Protein AF-A0A7S4LFR2-F1 (afdb_monomer_lite)

Radius of gyration: 15.99 Å; chains: 1; bounding box: 38×40×40 Å

Structure (mmCIF, N/CA/C/O backbone):
data_AF-A0A7S4LFR2-F1
#
_entry.id   AF-A0A7S4LFR2-F1
#
loop_
_atom_site.group_PDB
_atom_site.id
_atom_site.type_symbol
_atom_site.label_atom_id
_atom_site.label_alt_id
_atom_site.label_comp_id
_atom_site.label_asym_id
_atom_site.label_entity_id
_atom_site.label_seq_id
_atom_site.pdbx_PDB_ins_code
_atom_site.Cartn_x
_atom_site.Cartn_y
_atom_site.Cartn_z
_atom_site.occupancy
_atom_site.B_iso_or_equiv
_atom_site.auth_seq_id
_atom_site.auth_comp_id
_atom_site.auth_asym_id
_atom_site.auth_atom_id
_atom_site.pdbx_PDB_model_num
ATOM 1 N N . PHE A 1 1 ? 1.338 9.315 -12.004 1.00 63.47 1 PHE A N 1
ATOM 2 C CA . PHE A 1 1 ? 2.584 9.531 -11.235 1.00 63.47 1 PHE A CA 1
ATOM 3 C C . PHE A 1 1 ? 2.997 10.992 -11.174 1.00 63.47 1 PHE A C 1
ATOM 5 O O . PHE A 1 1 ? 2.859 11.552 -10.100 1.00 63.47 1 PHE A O 1
ATOM 12 N N . ASN A 1 2 ? 3.428 11.634 -12.270 1.00 67.62 2 ASN A N 1
ATOM 13 C CA . ASN A 1 2 ? 3.821 13.057 -12.240 1.00 67.62 2 ASN A CA 1
ATOM 14 C C . ASN A 1 2 ? 2.739 13.980 -11.672 1.00 67.62 2 ASN A C 1
ATOM 16 O O . ASN A 1 2 ? 3.043 14.855 -10.873 1.00 67.62 2 ASN A O 1
ATOM 20 N N . GLU A 1 3 ? 1.479 13.753 -12.038 1.00 71.88 3 GLU A N 1
ATOM 21 C CA . GLU A 1 3 ? 0.366 14.536 -11.505 1.00 71.88 3 GLU A CA 1
ATOM 22 C C . GLU A 1 3 ? 0.183 14.336 -9.996 1.00 71.88 3 GLU A C 1
ATOM 24 O O . GLU A 1 3 ? 0.190 15.314 -9.265 1.00 71.88 3 GLU A O 1
ATOM 29 N N . ILE A 1 4 ? 0.135 13.090 -9.510 1.00 67.00 4 ILE A N 1
ATOM 30 C CA . ILE A 1 4 ? 0.035 12.798 -8.068 1.00 67.00 4 ILE A CA 1
ATOM 31 C C . ILE A 1 4 ? 1.240 13.373 -7.307 1.00 67.00 4 ILE A C 1
ATOM 33 O O . ILE A 1 4 ? 1.075 14.035 -6.291 1.00 67.00 4 ILE A O 1
ATOM 37 N N . SER A 1 5 ? 2.452 13.187 -7.829 1.00 69.19 5 SER A N 1
ATOM 38 C CA . SER A 1 5 ? 3.691 13.738 -7.272 1.00 69.19 5 SER A CA 1
ATOM 39 C C . SER A 1 5 ? 3.646 15.259 -7.142 1.00 69.19 5 SER A C 1
ATOM 41 O O . SER A 1 5 ? 4.013 15.816 -6.109 1.00 69.19 5 SER A O 1
ATOM 43 N N . ARG A 1 6 ? 3.172 15.944 -8.185 1.00 74.62 6 ARG A N 1
ATOM 44 C CA . ARG A 1 6 ? 3.087 17.403 -8.208 1.00 74.62 6 ARG A CA 1
ATOM 45 C C . ARG A 1 6 ? 1.984 17.907 -7.283 1.00 74.62 6 ARG A C 1
ATOM 47 O O . ARG A 1 6 ? 2.227 18.811 -6.496 1.00 74.62 6 ARG A O 1
ATOM 54 N N . THR A 1 7 ? 0.794 17.322 -7.377 1.00 72.44 7 THR A N 1
ATOM 55 C CA . THR A 1 7 ? -0.404 17.773 -6.660 1.00 72.44 7 THR A CA 1
ATOM 56 C C . THR A 1 7 ? -0.328 17.467 -5.169 1.00 72.44 7 THR A C 1
ATOM 58 O O . THR A 1 7 ? -0.679 18.316 -4.359 1.00 72.44 7 THR A O 1
ATOM 61 N N . CYS A 1 8 ? 0.139 16.275 -4.793 1.00 65.88 8 CYS A N 1
ATOM 62 C CA . CYS A 1 8 ? 0.121 15.827 -3.401 1.00 65.88 8 CYS A CA 1
ATOM 63 C C . CYS A 1 8 ? 1.445 16.076 -2.667 1.00 65.88 8 CYS A C 1
ATOM 65 O O . CYS A 1 8 ? 1.442 16.146 -1.443 1.00 65.88 8 CYS A O 1
ATOM 67 N N . TYR A 1 9 ? 2.566 16.212 -3.387 1.00 69.56 9 TYR A N 1
ATOM 68 C CA . TYR A 1 9 ? 3.904 16.236 -2.776 1.00 69.56 9 TYR A CA 1
ATOM 69 C C . TYR A 1 9 ? 4.825 17.339 -3.318 1.00 69.56 9 TYR A C 1
ATOM 71 O O . TYR A 1 9 ? 5.994 17.396 -2.945 1.00 69.56 9 TYR A O 1
ATOM 79 N N . ASN A 1 10 ? 4.324 18.213 -4.202 1.00 76.88 10 ASN A N 1
ATOM 80 C CA . ASN A 1 10 ? 5.080 19.304 -4.827 1.00 76.88 10 ASN A CA 1
ATOM 81 C C . ASN A 1 10 ? 6.430 18.863 -5.441 1.00 76.88 10 ASN A C 1
ATOM 83 O O . ASN A 1 10 ? 7.416 19.601 -5.430 1.00 76.88 10 ASN A O 1
ATOM 87 N N . ARG A 1 11 ? 6.487 17.638 -5.979 1.00 69.94 11 ARG A N 1
ATOM 88 C CA . ARG A 1 11 ? 7.693 17.038 -6.573 1.00 69.94 11 ARG A CA 1
ATOM 89 C C . ARG A 1 11 ? 7.470 16.740 -8.051 1.00 69.94 11 ARG A C 1
ATOM 91 O O . ARG A 1 11 ? 6.383 16.326 -8.450 1.00 69.94 11 ARG A O 1
ATOM 98 N N . SER A 1 12 ? 8.513 16.898 -8.864 1.00 74.62 12 SER A N 1
ATOM 99 C CA . SER A 1 12 ? 8.518 16.501 -10.279 1.00 74.62 12 SER A CA 1
ATOM 100 C C . SER A 1 12 ? 9.605 15.460 -10.533 1.00 74.62 12 SER A C 1
ATOM 102 O O . SER A 1 12 ? 10.713 15.597 -10.019 1.00 74.62 12 SER A O 1
ATOM 104 N N . PHE A 1 13 ? 9.302 14.433 -11.328 1.00 69.00 13 PHE A N 1
ATOM 105 C CA . PHE A 1 13 ? 10.292 13.446 -11.757 1.00 69.00 13 PHE A CA 1
ATOM 106 C C . PHE A 1 13 ? 10.978 13.897 -13.048 1.00 69.00 13 PHE A C 1
ATOM 108 O O . PHE A 1 13 ? 10.328 14.366 -13.986 1.00 69.00 13 PHE A O 1
ATOM 115 N N . THR A 1 14 ? 12.296 13.723 -13.125 1.00 73.00 14 THR A N 1
ATOM 116 C CA . THR A 1 14 ? 13.043 13.897 -14.375 1.00 73.00 14 THR A CA 1
ATOM 117 C C . THR A 1 14 ? 12.848 12.693 -15.307 1.00 73.00 14 THR A C 1
ATOM 119 O O . THR A 1 14 ? 12.375 11.624 -14.906 1.00 73.00 14 THR A O 1
ATOM 122 N N . LYS A 1 15 ? 13.256 12.827 -16.577 1.00 71.50 15 LYS A N 1
ATOM 123 C CA . LYS A 1 15 ? 13.304 11.679 -17.504 1.00 71.50 15 LYS A CA 1
ATOM 124 C C . LYS A 1 15 ? 14.211 10.565 -16.977 1.00 71.50 15 LYS A C 1
ATOM 126 O O . LYS A 1 15 ? 13.870 9.398 -17.124 1.00 71.50 15 LYS A O 1
ATOM 131 N N . GLN A 1 16 ? 15.323 10.928 -16.337 1.00 70.38 16 GLN A N 1
ATOM 132 C CA . GLN A 1 16 ? 16.254 9.971 -15.747 1.00 70.38 16 GLN A CA 1
ATOM 133 C C . GLN A 1 16 ? 15.625 9.235 -14.562 1.00 70.38 16 GLN A C 1
ATOM 135 O O . GLN A 1 16 ? 15.749 8.022 -14.476 1.00 70.38 16 GLN A O 1
ATOM 140 N N . ASP A 1 17 ? 14.904 9.948 -13.697 1.00 69.62 17 ASP A N 1
ATOM 141 C CA . ASP A 1 17 ? 14.175 9.349 -12.577 1.00 69.62 17 ASP A CA 1
ATOM 142 C C . ASP A 1 17 ? 13.138 8.338 -13.069 1.00 69.62 17 ASP A C 1
ATOM 144 O O . ASP A 1 17 ? 13.088 7.200 -12.615 1.00 69.62 17 ASP A O 1
ATOM 148 N N . THR A 1 18 ? 12.355 8.742 -14.070 1.00 68.31 18 THR A N 1
ATOM 149 C CA . THR A 1 18 ? 11.342 7.882 -14.691 1.00 68.31 18 THR A CA 1
ATOM 150 C C . THR A 1 18 ? 11.990 6.653 -15.328 1.00 68.31 18 THR A C 1
ATOM 152 O O . THR A 1 18 ? 11.491 5.540 -15.178 1.00 68.31 18 THR A O 1
ATOM 155 N N . PHE A 1 19 ? 13.127 6.832 -16.005 1.00 67.69 19 PHE A N 1
ATOM 156 C CA . PHE A 1 19 ? 13.891 5.739 -16.597 1.00 67.69 19 PHE A CA 1
ATOM 157 C C . PHE A 1 19 ? 14.427 4.777 -15.532 1.00 67.69 19 PHE A C 1
ATOM 159 O O . PHE A 1 19 ? 14.247 3.578 -15.673 1.00 67.69 19 PHE A O 1
ATOM 166 N N . SER A 1 20 ? 15.006 5.263 -14.433 1.00 65.00 20 SER A N 1
ATOM 167 C CA . SER A 1 20 ? 15.520 4.402 -13.358 1.00 65.00 20 SER A CA 1
ATOM 168 C C . SER A 1 20 ? 14.428 3.586 -12.656 1.00 65.00 20 SER A C 1
ATOM 170 O O . SER A 1 20 ? 14.680 2.452 -12.260 1.00 65.00 20 SER A O 1
ATOM 172 N N . ILE A 1 21 ? 13.213 4.130 -12.523 1.00 63.78 21 ILE A N 1
ATOM 173 C CA . ILE A 1 21 ? 12.075 3.419 -11.912 1.00 63.78 21 ILE A CA 1
ATOM 174 C C . ILE A 1 21 ? 11.464 2.389 -12.887 1.00 63.78 21 ILE A C 1
ATOM 176 O O . ILE A 1 21 ? 10.891 1.388 -12.464 1.00 63.78 21 ILE A O 1
ATOM 180 N N . THR A 1 22 ? 11.573 2.620 -14.201 1.00 61.56 22 THR A N 1
ATOM 181 C CA . THR A 1 22 ? 10.985 1.752 -15.243 1.00 61.56 22 THR A CA 1
ATOM 182 C C . THR A 1 22 ? 11.971 0.747 -15.846 1.00 61.56 22 THR A C 1
ATOM 184 O O . THR A 1 22 ? 11.551 -0.256 -16.423 1.00 61.56 22 THR A O 1
ATOM 187 N N . LYS A 1 23 ? 13.285 0.978 -15.731 1.00 58.41 23 LYS A N 1
ATOM 188 C CA . LYS A 1 23 ? 14.323 0.110 -16.294 1.00 58.41 23 LYS A CA 1
ATOM 189 C C . LYS A 1 23 ? 14.415 -1.185 -15.487 1.00 58.41 23 LYS A C 1
ATOM 191 O O . LYS A 1 23 ? 14.888 -1.183 -14.359 1.00 58.41 23 LYS A O 1
ATOM 196 N N . GLY A 1 24 ? 14.023 -2.299 -16.105 1.00 56.25 24 GLY A N 1
ATOM 197 C CA . GLY A 1 24 ? 14.280 -3.653 -15.600 1.00 56.25 24 GLY A CA 1
ATOM 198 C C . GLY A 1 24 ? 13.310 -4.180 -14.536 1.00 56.25 24 GLY A C 1
ATOM 199 O O . GLY A 1 24 ? 13.514 -5.297 -14.071 1.00 56.25 24 GLY A O 1
ATOM 200 N N . GLY A 1 25 ? 12.260 -3.433 -14.171 1.00 60.19 25 GLY A N 1
ATOM 201 C CA . GLY A 1 25 ? 11.358 -3.803 -13.076 1.00 60.19 25 GLY A CA 1
ATOM 202 C C . GLY A 1 25 ? 9.872 -3.640 -13.401 1.00 60.19 25 GLY A C 1
ATOM 203 O O . GLY A 1 25 ? 9.452 -2.678 -14.038 1.00 60.19 25 GLY A O 1
ATOM 204 N N . ASN A 1 26 ? 9.050 -4.559 -12.887 1.00 65.50 26 ASN A N 1
ATOM 205 C CA . ASN A 1 26 ? 7.581 -4.507 -12.964 1.00 65.50 26 ASN A CA 1
ATOM 206 C C . ASN A 1 26 ? 6.953 -3.488 -11.987 1.00 65.50 26 ASN A C 1
ATOM 208 O O . 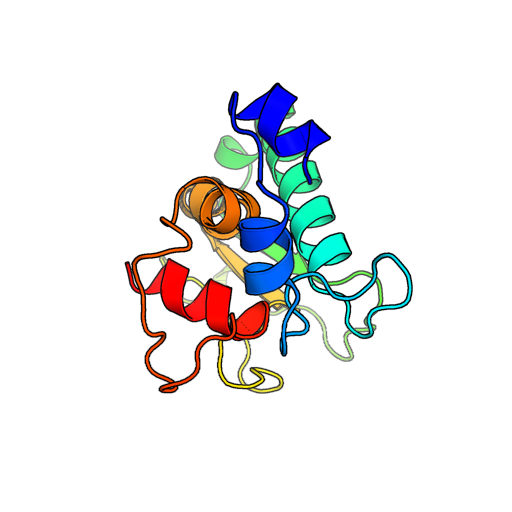ASN A 1 26 ? 5.728 -3.443 -11.864 1.00 65.50 26 ASN A O 1
ATOM 212 N N . LEU A 1 27 ? 7.763 -2.680 -11.287 1.00 69.56 27 LEU A N 1
ATOM 213 C CA . LEU A 1 27 ? 7.311 -1.737 -10.259 1.00 69.56 27 LEU A CA 1
ATOM 214 C C . LEU A 1 27 ? 6.275 -0.749 -10.801 1.00 69.56 27 LEU A C 1
ATOM 216 O O . LEU A 1 27 ? 5.232 -0.558 -10.193 1.00 69.56 27 LEU A O 1
ATOM 220 N N . LEU A 1 28 ? 6.516 -0.187 -11.987 1.00 70.88 28 LEU A N 1
ATOM 221 C CA . LEU A 1 28 ? 5.535 0.633 -12.711 1.00 70.88 28 LEU A CA 1
ATOM 222 C C . LEU A 1 28 ? 4.865 -0.113 -13.873 1.00 70.88 28 LEU A C 1
ATOM 224 O O . LEU A 1 28 ? 4.310 0.511 -14.778 1.00 70.88 28 LEU A O 1
ATOM 228 N N . GLY A 1 29 ? 4.909 -1.446 -13.851 1.00 73.00 29 GLY A N 1
ATOM 229 C CA . GLY A 1 29 ? 4.249 -2.288 -14.843 1.00 73.00 29 GLY A CA 1
ATOM 230 C C . GLY A 1 29 ? 2.737 -2.059 -14.870 1.00 73.00 29 GLY A C 1
ATOM 231 O O . GLY A 1 29 ? 2.133 -1.700 -13.855 1.00 73.00 29 GLY A O 1
ATOM 232 N N . GLY A 1 30 ? 2.128 -2.268 -16.035 1.00 71.88 30 GLY A N 1
ATOM 233 C CA . GLY A 1 30 ? 0.694 -2.073 -16.266 1.00 71.88 30 GLY A CA 1
ATOM 234 C C . GLY A 1 30 ? 0.332 -0.705 -16.849 1.00 71.88 30 GLY A C 1
ATOM 235 O O . GLY A 1 30 ? -0.845 -0.426 -17.060 1.00 71.88 30 GLY A O 1
ATOM 236 N N . LEU A 1 31 ? 1.324 0.142 -17.139 1.00 69.19 31 LEU A N 1
ATOM 237 C CA . LEU A 1 31 ? 1.159 1.415 -17.844 1.00 69.19 31 LEU A CA 1
ATOM 238 C C . LEU A 1 31 ? 1.936 1.405 -19.166 1.00 69.19 31 LEU A C 1
ATOM 240 O O . LEU A 1 31 ? 3.033 0.855 -19.249 1.00 69.19 31 LEU A O 1
ATOM 244 N N . SER A 1 32 ? 1.376 2.044 -20.197 1.00 64.38 32 SER A N 1
ATOM 245 C CA . SER A 1 32 ? 2.055 2.323 -21.476 1.00 64.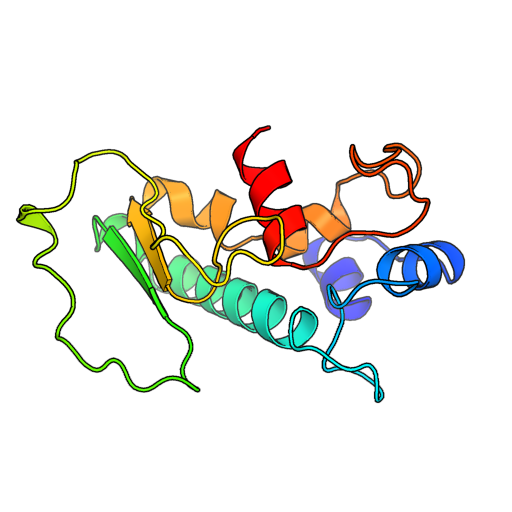38 32 SER A CA 1
ATOM 246 C C . SER A 1 32 ? 2.704 1.105 -22.159 1.00 64.38 32 SER A C 1
ATOM 248 O O . SER A 1 32 ? 3.762 1.228 -22.770 1.00 64.38 32 SER A O 1
ATOM 250 N N . GLY A 1 33 ? 2.087 -0.077 -22.051 1.00 66.69 33 GLY A N 1
ATOM 251 C CA . GLY A 1 33 ? 2.575 -1.313 -22.681 1.00 66.69 33 GLY A CA 1
ATOM 252 C C . GLY A 1 33 ? 3.696 -2.036 -21.923 1.00 66.69 33 GLY A C 1
ATOM 253 O O . GLY A 1 33 ? 4.184 -3.059 -22.397 1.00 66.69 33 GLY A O 1
ATOM 254 N N . ILE A 1 34 ? 4.093 -1.549 -20.743 1.00 69.44 34 ILE A N 1
ATOM 255 C CA . ILE A 1 34 ? 5.042 -2.241 -19.864 1.00 69.44 34 ILE A CA 1
ATOM 256 C C . ILE A 1 34 ? 4.299 -3.368 -19.139 1.00 69.44 34 ILE A C 1
ATOM 258 O O . ILE A 1 34 ? 3.275 -3.131 -18.497 1.00 69.44 34 ILE A O 1
ATOM 262 N N . SER A 1 35 ? 4.813 -4.595 -19.229 1.00 70.12 35 SER A N 1
ATOM 263 C CA . SER A 1 35 ? 4.239 -5.761 -18.541 1.00 70.12 35 SER A CA 1
ATOM 264 C C . SER A 1 35 ? 4.292 -5.612 -17.013 1.00 70.12 35 SER A C 1
ATOM 266 O O . SER A 1 35 ? 5.159 -4.929 -16.475 1.00 70.12 35 SER A O 1
ATOM 268 N N . GLY A 1 36 ? 3.357 -6.252 -16.307 1.00 75.19 36 GLY A N 1
ATOM 269 C CA . GLY A 1 36 ? 3.232 -6.188 -14.844 1.00 75.19 36 GLY A CA 1
ATOM 270 C C . GLY A 1 36 ? 1.999 -5.410 -14.375 1.00 75.19 36 GLY A C 1
ATOM 271 O O . GLY A 1 36 ? 1.177 -4.991 -15.184 1.00 75.19 36 GLY A O 1
ATOM 272 N N . SER A 1 37 ? 1.850 -5.245 -13.057 1.00 76.06 37 SER A N 1
ATOM 273 C CA . SER A 1 37 ? 0.679 -4.584 -12.448 1.00 76.06 37 SER A CA 1
ATOM 274 C C . SER A 1 37 ? 1.013 -3.660 -11.272 1.00 76.06 37 SER A C 1
ATOM 276 O O . SER A 1 37 ? 0.102 -3.254 -10.551 1.00 76.06 37 SER A O 1
ATOM 278 N N . GLY A 1 38 ? 2.290 -3.337 -11.051 1.00 78.31 38 GLY A N 1
ATOM 279 C CA . GLY A 1 38 ? 2.714 -2.580 -9.872 1.00 78.31 38 GLY A CA 1
ATOM 280 C C . GLY A 1 38 ? 2.151 -1.155 -9.833 1.00 78.31 38 GLY A C 1
ATOM 281 O O . GLY A 1 38 ? 1.706 -0.697 -8.782 1.00 78.31 38 GLY A O 1
ATOM 282 N N . ALA A 1 39 ? 2.067 -0.466 -10.978 1.00 78.44 39 ALA A N 1
ATOM 283 C CA . ALA A 1 39 ? 1.547 0.903 -11.021 1.00 78.44 39 ALA A CA 1
ATOM 284 C C . ALA A 1 39 ? 0.046 0.998 -10.682 1.00 78.44 39 ALA A C 1
ATOM 286 O O . ALA A 1 39 ? -0.300 1.782 -9.792 1.00 78.44 39 ALA A O 1
ATOM 287 N N . PRO A 1 40 ? -0.853 0.226 -11.330 1.00 81.19 40 PRO A N 1
ATOM 288 C CA . PRO A 1 40 ? -2.262 0.183 -10.942 1.00 81.19 40 PRO A CA 1
ATOM 289 C C . PRO A 1 40 ? -2.450 -0.187 -9.470 1.00 81.19 40 PRO A C 1
ATOM 291 O O . PRO A 1 40 ? -3.244 0.437 -8.772 1.00 81.19 40 PRO A O 1
ATOM 294 N N . GLN A 1 41 ? -1.683 -1.159 -8.979 1.00 82.75 41 GLN A N 1
ATOM 295 C CA . GLN A 1 41 ? -1.765 -1.620 -7.600 1.00 82.75 41 GLN A CA 1
ATOM 296 C C . GLN A 1 41 ? -1.427 -0.523 -6.586 1.00 82.75 41 GLN A C 1
ATOM 298 O O . GLN A 1 41 ? -2.239 -0.243 -5.705 1.00 82.75 41 GLN A O 1
ATOM 303 N N . MET A 1 42 ? -0.290 0.160 -6.749 1.00 81.50 42 MET A N 1
ATOM 304 C CA . MET A 1 42 ? 0.083 1.284 -5.883 1.00 81.50 42 MET A CA 1
ATOM 305 C C . MET A 1 42 ? -0.932 2.429 -5.952 1.00 81.50 42 MET A C 1
ATOM 307 O O . MET A 1 42 ? -1.225 3.060 -4.937 1.00 81.50 42 MET A O 1
ATOM 311 N N . PHE A 1 43 ? -1.495 2.695 -7.135 1.00 83.25 43 PHE A N 1
ATOM 312 C CA . PHE A 1 43 ? -2.530 3.713 -7.292 1.00 83.25 43 PHE A CA 1
ATOM 313 C C . PHE A 1 43 ? -3.802 3.361 -6.514 1.00 83.25 43 PHE A C 1
ATOM 315 O O . PHE A 1 43 ? -4.300 4.194 -5.760 1.00 83.25 43 PHE A O 1
ATOM 322 N N . PHE A 1 44 ? -4.313 2.135 -6.645 1.00 86.44 44 PHE A N 1
ATOM 323 C CA . PHE A 1 44 ? -5.517 1.721 -5.924 1.00 86.44 44 PHE A CA 1
ATOM 324 C C . PHE A 1 44 ? -5.303 1.663 -4.410 1.00 86.44 44 PHE A C 1
ATOM 326 O O . PHE A 1 44 ? -6.201 2.061 -3.671 1.00 86.44 44 PHE A O 1
ATOM 333 N N . MET A 1 45 ? -4.119 1.255 -3.940 1.00 88.38 45 MET A N 1
ATOM 334 C CA . MET A 1 45 ? -3.771 1.334 -2.515 1.00 88.3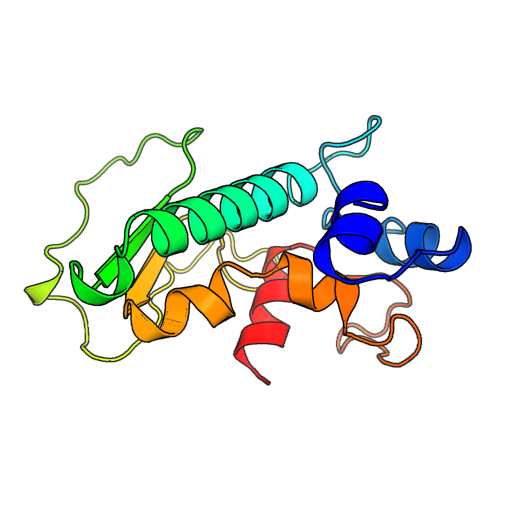8 45 MET A CA 1
ATOM 335 C C . MET A 1 45 ? -3.768 2.780 -2.011 1.00 88.38 45 MET A C 1
ATOM 337 O O . MET A 1 45 ? -4.326 3.059 -0.951 1.00 88.38 45 MET A O 1
ATOM 341 N N . TRP A 1 46 ? -3.222 3.717 -2.794 1.00 87.62 46 TRP A N 1
ATOM 342 C CA . TRP A 1 46 ? -3.266 5.140 -2.460 1.00 87.62 46 TRP A CA 1
ATOM 343 C C . TRP A 1 46 ? -4.705 5.673 -2.416 1.00 87.62 46 TRP A C 1
ATOM 345 O O . TRP A 1 46 ? -5.073 6.326 -1.442 1.00 87.62 46 TRP A O 1
ATOM 355 N N . VAL A 1 47 ? -5.541 5.359 -3.416 1.00 89.12 47 VAL A N 1
ATOM 356 C CA . VAL A 1 47 ? -6.961 5.763 -3.432 1.00 89.12 47 VAL A CA 1
ATOM 357 C C . VAL A 1 47 ? -7.694 5.205 -2.215 1.00 89.12 47 VAL A C 1
ATOM 359 O O . VAL A 1 47 ? -8.399 5.953 -1.539 1.00 89.12 47 VAL A O 1
ATOM 362 N N . ALA A 1 48 ? -7.505 3.918 -1.910 1.00 91.81 48 ALA A N 1
ATOM 363 C CA . ALA A 1 48 ? -8.093 3.287 -0.735 1.00 91.81 48 ALA A CA 1
ATOM 364 C C . ALA A 1 48 ? -7.671 4.024 0.539 1.00 91.81 48 ALA A C 1
ATOM 366 O O . ALA A 1 48 ? -8.533 4.428 1.313 1.00 91.81 48 ALA A O 1
ATOM 367 N N . LEU A 1 49 ? -6.376 4.304 0.710 1.00 92.25 49 LEU A N 1
ATOM 368 C CA . LEU A 1 49 ? -5.867 5.039 1.864 1.00 92.25 49 LEU A CA 1
ATOM 369 C C . LEU A 1 49 ? -6.526 6.420 2.025 1.00 92.25 49 LEU A C 1
ATOM 371 O O . LEU A 1 49 ? -6.938 6.768 3.132 1.00 92.25 49 LEU A O 1
ATOM 375 N N . GLN A 1 50 ? -6.678 7.186 0.935 1.00 91.00 50 GLN A N 1
ATOM 376 C CA . GLN A 1 50 ? -7.355 8.490 0.981 1.00 91.00 50 GLN A CA 1
ATOM 377 C C . GLN A 1 50 ? -8.822 8.357 1.413 1.00 91.00 50 GLN A C 1
ATOM 379 O O . GLN A 1 50 ? -9.298 9.131 2.241 1.00 91.00 50 GLN A O 1
ATOM 384 N N . GLN A 1 51 ? -9.538 7.361 0.883 1.00 94.88 51 GLN A N 1
ATOM 385 C CA . GLN A 1 51 ? -10.939 7.121 1.241 1.00 94.88 51 GLN A CA 1
ATOM 386 C C . GLN A 1 51 ? -11.088 6.663 2.693 1.00 94.88 51 GLN A C 1
ATOM 388 O O . GLN A 1 51 ? -11.984 7.122 3.396 1.00 94.88 51 GLN A O 1
ATOM 393 N N . MET A 1 52 ? -10.187 5.806 3.175 1.00 94.94 52 MET A N 1
ATOM 394 C CA . MET A 1 52 ? -10.173 5.362 4.568 1.00 94.94 52 MET A CA 1
ATOM 395 C C . MET A 1 52 ? -9.961 6.527 5.534 1.00 94.94 52 MET A C 1
ATOM 397 O O . MET A 1 52 ? -10.662 6.607 6.541 1.00 94.94 52 MET A O 1
ATOM 401 N N . ALA A 1 53 ? -9.048 7.445 5.202 1.00 93.56 53 ALA A N 1
ATOM 402 C CA . ALA A 1 53 ? -8.830 8.664 5.972 1.00 93.56 53 ALA A CA 1
ATOM 403 C C . ALA A 1 53 ? -10.069 9.571 5.954 1.00 93.56 53 ALA A C 1
ATOM 405 O O . ALA A 1 53 ? -10.543 9.986 7.008 1.00 93.56 53 ALA A O 1
ATOM 406 N N . HIS A 1 54 ? -10.634 9.824 4.769 1.00 95.19 54 HIS A N 1
ATOM 407 C CA . HIS A 1 54 ? -11.821 10.665 4.602 1.00 95.19 54 HIS A CA 1
ATOM 408 C C . HIS A 1 54 ? -13.035 10.149 5.391 1.00 95.19 54 HIS A C 1
ATOM 410 O O . HIS A 1 54 ? -13.784 10.934 5.967 1.00 95.19 54 HIS A O 1
ATOM 416 N N . LEU A 1 55 ? -13.211 8.829 5.441 1.00 96.69 55 LEU A N 1
ATOM 417 C CA . LEU A 1 55 ? -14.320 8.167 6.127 1.00 96.69 55 LEU A CA 1
ATOM 418 C C . LEU A 1 55 ? -14.037 7.867 7.613 1.00 96.69 55 LEU A C 1
ATOM 420 O O . LEU A 1 55 ? -14.89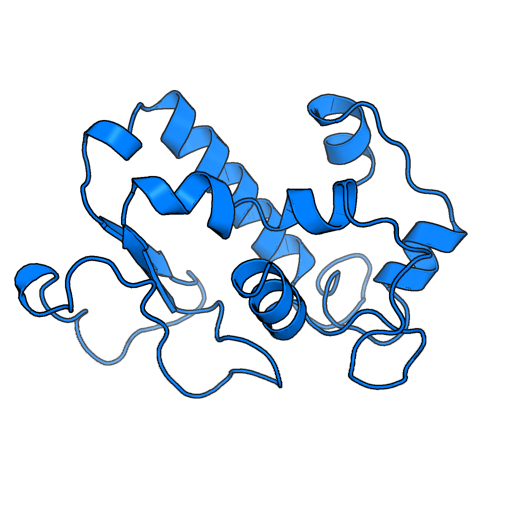7 7.289 8.283 1.00 96.69 55 LEU A O 1
ATOM 424 N N . GLY A 1 56 ? -12.850 8.212 8.128 1.00 95.44 56 GLY A N 1
ATOM 425 C CA . GLY A 1 56 ? -12.455 7.950 9.517 1.00 95.44 56 GLY A CA 1
ATOM 426 C C . GLY A 1 56 ? -12.396 6.459 9.861 1.00 95.44 56 GLY A C 1
ATOM 427 O O . GLY A 1 56 ? -12.823 6.049 10.938 1.00 95.44 56 GLY A O 1
ATOM 428 N N . LEU A 1 57 ? -11.941 5.608 8.934 1.00 94.94 57 LEU A N 1
ATOM 429 C CA . LEU A 1 57 ? -12.001 4.151 9.115 1.00 94.94 57 LEU A CA 1
ATOM 430 C C . LEU A 1 57 ? -10.925 3.602 10.056 1.00 94.94 57 LEU A C 1
ATOM 432 O O . LEU A 1 57 ? -11.124 2.522 10.611 1.00 94.94 57 LEU A O 1
ATOM 436 N N . PHE A 1 58 ? -9.825 4.329 10.265 1.00 93.25 58 PHE A N 1
ATOM 437 C CA . PHE A 1 58 ? -8.728 3.877 11.129 1.00 93.25 58 PHE A CA 1
ATOM 438 C C . PHE A 1 58 ? -9.147 3.738 12.597 1.00 93.25 58 PHE A C 1
ATOM 440 O O . PHE A 1 58 ? -8.697 2.815 13.270 1.00 93.25 58 PHE A O 1
ATOM 447 N N . ASP A 1 59 ? -10.074 4.584 13.054 1.00 92.38 59 ASP A N 1
ATOM 448 C CA . ASP A 1 59 ? -10.593 4.555 14.427 1.00 92.38 59 ASP A CA 1
ATOM 449 C C . ASP A 1 59 ? -11.789 3.603 14.591 1.00 92.38 59 ASP A C 1
ATOM 451 O O . ASP A 1 59 ? -12.195 3.271 15.703 1.00 92.38 59 ASP A O 1
ATOM 455 N N . ARG A 1 60 ? -12.387 3.164 13.475 1.00 95.62 60 ARG A N 1
ATOM 456 C CA . ARG A 1 60 ? -13.588 2.311 13.466 1.00 95.62 60 ARG A CA 1
ATOM 457 C C . ARG A 1 60 ? -13.277 0.828 13.367 1.00 95.62 60 ARG A C 1
ATOM 459 O O . ARG A 1 60 ? -14.072 0.007 13.822 1.00 95.62 60 ARG A O 1
ATOM 466 N N . TYR A 1 61 ? -12.164 0.489 12.733 1.00 92.75 61 TYR A N 1
ATOM 467 C CA . TYR A 1 61 ? -11.746 -0.884 12.511 1.00 92.75 61 TYR A CA 1
ATOM 468 C C . TYR A 1 61 ? -10.385 -1.102 13.140 1.00 92.75 61 TYR A C 1
ATOM 470 O O . TYR A 1 61 ? -9.475 -0.318 12.921 1.00 92.75 61 TYR A O 1
ATOM 478 N N . GLN A 1 62 ? -10.239 -2.193 13.887 1.00 90.62 62 GLN A N 1
ATOM 479 C CA . GLN A 1 62 ? -8.952 -2.576 14.468 1.00 90.62 62 GLN A CA 1
ATOM 480 C C . GLN A 1 62 ? -8.006 -3.173 13.418 1.00 90.62 62 GLN A C 1
ATOM 482 O O . GLN A 1 62 ? -6.799 -2.970 13.472 1.00 90.62 62 GLN A O 1
ATOM 487 N N . HIS A 1 63 ? -8.556 -3.924 12.464 1.00 91.00 63 HIS A N 1
ATOM 488 C CA . HIS A 1 63 ? -7.787 -4.633 11.449 1.00 91.00 63 HIS A CA 1
ATOM 489 C C . HIS A 1 63 ? -8.260 -4.248 10.055 1.00 91.00 63 HIS A C 1
ATOM 491 O O . HIS A 1 63 ? -9.457 -4.078 9.815 1.00 91.00 63 HIS A O 1
ATOM 497 N N . ILE A 1 64 ? -7.306 -4.153 9.137 1.00 92.44 64 ILE A N 1
ATOM 498 C CA . ILE A 1 64 ? -7.538 -3.884 7.723 1.00 92.44 64 ILE A CA 1
ATOM 499 C C . ILE A 1 64 ? -6.998 -5.072 6.939 1.00 92.44 64 ILE A C 1
ATOM 501 O O . ILE A 1 64 ? -5.853 -5.483 7.127 1.00 92.44 64 ILE A O 1
ATOM 505 N N . ILE A 1 65 ? -7.841 -5.611 6.061 1.00 91.75 65 ILE A N 1
ATOM 506 C CA . ILE A 1 65 ? -7.487 -6.695 5.150 1.00 91.75 65 ILE A CA 1
ATOM 507 C C . ILE A 1 65 ? -7.475 -6.116 3.740 1.00 91.75 65 ILE A C 1
ATOM 509 O O . ILE A 1 65 ? -8.475 -5.558 3.287 1.00 91.75 65 ILE A O 1
ATOM 513 N N . VAL A 1 66 ? -6.348 -6.247 3.048 1.00 90.50 66 VAL A N 1
ATOM 514 C CA . VAL A 1 66 ? -6.209 -5.855 1.645 1.00 90.50 66 VAL A CA 1
ATOM 515 C C . VAL A 1 66 ? -6.097 -7.100 0.792 1.00 90.50 66 VAL A C 1
ATOM 517 O O . VAL A 1 66 ? -5.237 -7.945 1.015 1.00 90.50 66 VAL A O 1
ATOM 520 N N . THR A 1 67 ? -6.966 -7.181 -0.206 1.00 89.06 67 THR A N 1
ATOM 521 C CA . THR A 1 67 ? -7.033 -8.261 -1.190 1.00 89.06 67 THR A CA 1
ATOM 522 C C . THR A 1 67 ? -7.015 -7.681 -2.592 1.00 89.06 67 THR A C 1
ATOM 524 O O . THR A 1 67 ? -7.474 -6.556 -2.809 1.00 89.06 67 THR A O 1
ATOM 527 N N . ARG A 1 68 ? -6.566 -8.461 -3.575 1.00 82.94 68 ARG A N 1
ATOM 528 C CA . ARG A 1 68 ? -6.751 -8.089 -4.980 1.00 82.94 68 ARG A CA 1
ATOM 529 C C . ARG A 1 68 ? -8.116 -8.541 -5.490 1.00 82.94 68 ARG A C 1
ATOM 531 O O . ARG A 1 68 ? -8.537 -9.664 -5.237 1.00 82.94 68 ARG A O 1
ATOM 538 N N . SER A 1 69 ? -8.777 -7.672 -6.250 1.00 80.81 69 SER A N 1
ATOM 539 C CA . SER A 1 69 ? -10.094 -7.938 -6.842 1.00 80.81 69 SER A CA 1
ATOM 540 C C . SER A 1 69 ? -10.059 -8.915 -8.021 1.00 80.81 69 SER A C 1
ATOM 542 O O . SER A 1 69 ? -11.095 -9.454 -8.391 1.00 80.81 69 SER A O 1
ATOM 544 N N . ASP A 1 70 ? -8.885 -9.168 -8.605 1.00 80.88 70 ASP A N 1
ATOM 545 C CA . ASP A 1 70 ? -8.697 -10.088 -9.733 1.00 80.88 70 ASP A CA 1
ATOM 546 C C . ASP A 1 70 ? -8.429 -11.541 -9.301 1.00 80.88 70 ASP A C 1
ATOM 548 O O . ASP A 1 70 ? -8.029 -12.376 -10.115 1.00 80.88 70 ASP A O 1
ATOM 552 N N . ARG A 1 71 ? -8.625 -11.861 -8.017 1.00 81.06 71 ARG A N 1
ATOM 553 C CA . ARG A 1 71 ? -8.386 -13.187 -7.442 1.00 81.06 71 ARG A CA 1
ATOM 554 C C . ARG A 1 71 ? -9.661 -13.737 -6.814 1.00 81.06 71 ARG A C 1
ATOM 556 O O . ARG A 1 71 ? -10.342 -13.053 -6.057 1.00 81.06 71 ARG A O 1
ATOM 563 N N . MET A 1 72 ? -9.919 -15.014 -7.075 1.00 84.00 72 MET A N 1
ATOM 564 C CA . MET A 1 72 ? -10.866 -15.810 -6.300 1.00 84.00 72 MET A CA 1
ATOM 565 C C . MET A 1 72 ? -10.096 -16.508 -5.179 1.00 84.00 72 MET A C 1
ATOM 567 O O . MET A 1 72 ? -9.076 -17.151 -5.436 1.00 84.00 72 MET A O 1
ATOM 571 N N . TYR A 1 73 ? -10.569 -16.372 -3.944 1.00 83.75 73 TYR A N 1
ATOM 572 C CA . TYR A 1 73 ? -10.003 -17.062 -2.789 1.00 83.75 73 TYR A CA 1
ATOM 573 C C . TYR A 1 73 ? -10.739 -18.391 -2.608 1.00 83.75 73 TYR A C 1
ATOM 575 O O . TYR A 1 73 ? -11.966 -18.412 -2.554 1.00 83.75 73 TYR A O 1
ATOM 583 N N . ALA A 1 74 ? -9.991 -19.496 -2.569 1.00 87.38 74 ALA A N 1
ATOM 584 C CA . ALA A 1 74 ? -10.564 -20.840 -2.477 1.00 87.38 74 ALA A CA 1
ATOM 585 C C . ALA A 1 74 ? -11.174 -21.139 -1.097 1.00 87.38 74 ALA A C 1
ATOM 587 O O . ALA A 1 74 ? -12.078 -21.959 -0.995 1.00 87.38 74 ALA A O 1
ATOM 588 N N . GLU A 1 75 ? -10.690 -20.458 -0.058 1.00 87.69 75 GLU A N 1
ATOM 589 C CA . GLU A 1 75 ? -11.068 -20.672 1.337 1.00 87.69 75 GLU A CA 1
ATOM 590 C C . GLU A 1 75 ? -11.467 -19.342 1.994 1.00 87.69 75 GLU A C 1
ATOM 592 O O . GLU A 1 75 ? -10.965 -18.283 1.592 1.00 87.69 75 GLU A O 1
ATOM 597 N N . PRO A 1 76 ? -12.351 -19.363 3.009 1.00 89.19 76 PRO A N 1
ATOM 598 C CA . PRO A 1 76 ? -12.714 -18.166 3.748 1.00 89.19 76 PRO A CA 1
ATOM 599 C C . PRO A 1 76 ? -11.512 -17.599 4.507 1.00 89.19 76 PRO A C 1
ATOM 601 O O . PRO A 1 76 ? -10.638 -18.327 4.983 1.00 89.19 76 PRO A O 1
ATOM 604 N N . HIS A 1 77 ? -11.500 -16.277 4.676 1.00 89.25 77 HIS A N 1
ATOM 605 C CA . HIS A 1 77 ? -10.486 -15.617 5.488 1.00 89.25 77 HIS A CA 1
ATOM 606 C C . HIS A 1 77 ? -10.538 -16.139 6.939 1.00 89.25 77 HIS A C 1
ATOM 608 O O . HIS A 1 77 ? -11.628 -16.196 7.523 1.00 89.25 77 HIS A O 1
ATOM 614 N N . PRO A 1 78 ? -9.393 -16.478 7.562 1.00 88.38 78 PRO A N 1
ATOM 615 C CA . PRO A 1 78 ? -9.363 -16.884 8.961 1.00 88.38 78 PRO A CA 1
ATOM 616 C C . PRO A 1 78 ? -9.989 -15.816 9.875 1.00 88.38 78 PRO A C 1
ATOM 618 O O . PRO A 1 78 ? -9.779 -14.621 9.660 1.00 88.38 78 PRO A O 1
ATOM 621 N N . PRO A 1 79 ? -10.741 -16.190 10.921 1.00 89.31 79 PRO A N 1
ATOM 622 C CA . PRO A 1 79 ? -11.266 -15.214 11.869 1.00 89.31 79 PRO A CA 1
ATOM 623 C C . PRO A 1 79 ? -10.150 -14.344 12.460 1.00 89.31 79 PRO A C 1
ATOM 625 O O . PRO A 1 79 ? -9.142 -14.863 12.935 1.00 89.31 79 PRO A O 1
ATOM 628 N N . VAL A 1 80 ? -10.340 -13.022 12.458 1.00 85.12 80 VAL A N 1
ATOM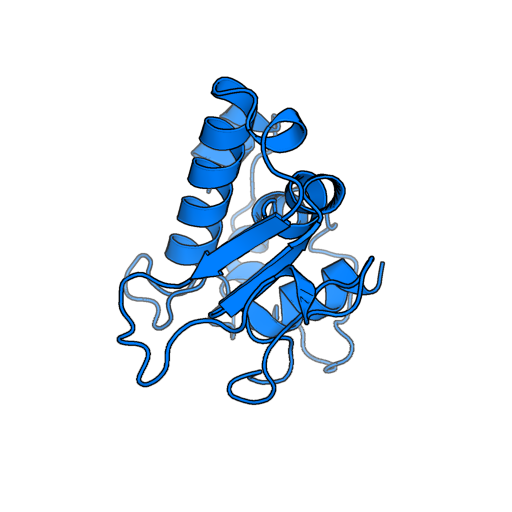 629 C CA . VAL A 1 80 ? -9.316 -12.052 12.893 1.00 85.12 80 VAL A CA 1
ATOM 630 C C . VAL A 1 80 ? -8.887 -12.276 14.347 1.00 85.12 80 VAL A C 1
ATOM 632 O O . VAL A 1 80 ? -7.718 -12.132 14.676 1.00 85.12 80 VAL A O 1
ATOM 635 N N . ASN A 1 81 ? -9.799 -12.725 15.211 1.00 84.62 81 ASN A N 1
ATOM 636 C CA . ASN A 1 81 ? -9.501 -13.053 16.610 1.00 84.62 81 ASN A CA 1
ATOM 637 C C . ASN A 1 81 ? -8.581 -14.275 16.800 1.00 84.62 81 ASN A C 1
ATOM 639 O O . ASN A 1 81 ? -8.157 -14.543 17.920 1.00 84.62 81 ASN A O 1
ATOM 643 N N . ARG A 1 82 ? -8.301 -15.035 15.734 1.00 86.75 82 ARG A N 1
ATOM 644 C CA . ARG A 1 82 ? -7.331 -16.141 15.728 1.00 86.75 82 ARG A CA 1
ATOM 645 C C . ARG A 1 82 ? -5.974 -15.727 15.170 1.00 86.75 82 ARG A C 1
ATOM 647 O O . ARG A 1 82 ? -5.055 -16.541 15.166 1.00 86.75 82 ARG A O 1
ATOM 654 N N . LEU A 1 83 ? -5.862 -14.504 14.661 1.00 83.62 83 LEU A N 1
ATOM 655 C CA . LEU A 1 83 ? -4.616 -13.977 14.136 1.00 83.62 83 LEU A CA 1
ATOM 656 C C . LEU A 1 83 ? -3.748 -13.437 15.282 1.00 83.62 83 LEU A C 1
ATOM 658 O O . LEU A 1 83 ? -4.288 -12.959 16.284 1.00 83.62 83 LEU A O 1
ATOM 662 N N . PRO A 1 84 ? -2.412 -13.505 15.160 1.00 80.50 84 PRO A N 1
ATOM 663 C CA . PRO A 1 84 ? -1.514 -12.899 16.131 1.00 80.50 84 PRO A CA 1
ATOM 664 C C . PRO A 1 84 ? -1.817 -11.401 16.284 1.00 80.50 84 PRO A C 1
ATOM 666 O O . PRO A 1 84 ? -1.857 -10.694 15.273 1.00 80.50 84 PRO A O 1
ATOM 669 N N . PRO A 1 85 ? -2.003 -10.889 17.512 1.00 70.19 85 PRO A N 1
ATOM 670 C CA . PRO A 1 85 ? -2.105 -9.453 17.719 1.00 70.19 85 PRO A CA 1
ATOM 671 C C . PRO A 1 85 ? -0.774 -8.777 17.344 1.00 70.19 85 PRO A C 1
ATOM 673 O O . PRO A 1 85 ? 0.299 -9.347 17.552 1.00 70.19 85 PRO A O 1
ATOM 676 N N . MET A 1 86 ? -0.844 -7.553 16.809 1.00 68.06 86 MET A N 1
ATOM 677 C CA . MET A 1 86 ? 0.314 -6.672 16.556 1.00 68.06 86 MET A CA 1
ATOM 678 C C . MET A 1 86 ? 1.310 -7.146 15.484 1.00 68.06 86 MET A C 1
ATOM 680 O O . MET A 1 86 ? 2.511 -6.931 15.622 1.00 68.06 86 MET A O 1
ATOM 684 N N . HIS A 1 87 ? 0.837 -7.787 14.414 1.00 78.75 87 HIS A N 1
ATOM 685 C CA . HIS A 1 87 ? 1.692 -8.157 13.285 1.00 78.75 87 HIS A CA 1
ATOM 686 C C . HIS A 1 87 ? 1.051 -7.786 11.949 1.00 78.75 87 HIS A C 1
ATOM 688 O O . HIS A 1 87 ? -0.161 -7.908 11.765 1.00 78.75 87 HIS A O 1
ATOM 694 N N . VAL A 1 88 ? 1.899 -7.401 10.997 1.00 87.69 88 VAL A N 1
ATOM 695 C CA . VAL A 1 88 ? 1.551 -7.376 9.578 1.00 87.69 88 VAL A CA 1
ATOM 696 C C . VAL A 1 88 ? 1.661 -8.808 9.060 1.00 87.69 88 VAL A C 1
ATOM 698 O O . VAL A 1 88 ? 2.745 -9.389 9.043 1.00 87.69 88 VAL A O 1
ATOM 701 N N . LEU A 1 89 ? 0.533 -9.405 8.687 1.00 89.25 89 LEU A N 1
ATOM 702 C CA . LEU A 1 89 ? 0.451 -10.807 8.293 1.00 89.25 89 LEU A CA 1
ATOM 703 C C . LEU A 1 89 ? 0.336 -10.926 6.787 1.00 89.25 89 LEU A C 1
ATOM 705 O O . LEU A 1 89 ? -0.548 -10.344 6.151 1.00 89.25 89 LEU A O 1
ATOM 709 N N . ILE A 1 90 ? 1.241 -11.727 6.242 1.00 87.50 90 ILE A N 1
ATOM 710 C CA . ILE A 1 90 ? 1.443 -11.868 4.811 1.00 87.50 90 ILE A CA 1
ATOM 711 C C . ILE A 1 90 ? 1.556 -13.360 4.519 1.00 87.50 90 ILE A C 1
ATOM 713 O O . ILE A 1 90 ? 2.379 -14.035 5.144 1.00 87.50 90 ILE A O 1
ATOM 717 N N . PRO A 1 91 ? 0.710 -13.915 3.635 1.00 83.31 91 PRO A N 1
ATOM 718 C CA . PRO A 1 91 ? 0.805 -15.317 3.288 1.00 83.31 91 PRO A CA 1
ATOM 719 C C . PRO A 1 91 ? 2.108 -15.574 2.537 1.00 83.31 91 PRO A C 1
ATOM 721 O O . PRO A 1 91 ? 2.521 -14.786 1.689 1.00 83.31 91 PRO A O 1
ATOM 724 N N . GLN A 1 92 ? 2.728 -16.710 2.841 1.00 81.62 92 GLN A N 1
ATOM 725 C CA . GLN A 1 92 ? 3.938 -17.146 2.159 1.00 81.62 92 GLN A CA 1
ATOM 726 C C . GLN A 1 92 ? 3.646 -17.551 0.712 1.00 81.62 92 GLN A C 1
ATOM 728 O O . GLN A 1 92 ? 2.609 -18.151 0.412 1.00 81.62 92 GLN A O 1
ATOM 733 N N . GLY A 1 93 ? 4.612 -17.297 -0.170 1.00 78.62 93 GLY A N 1
ATOM 734 C CA . GLY A 1 93 ? 4.544 -17.663 -1.577 1.00 78.62 93 GLY A CA 1
ATOM 735 C C . GLY A 1 93 ? 4.053 -16.517 -2.454 1.00 78.62 93 GLY A C 1
ATOM 736 O O . GLY A 1 93 ? 3.399 -15.584 -2.003 1.00 78.62 93 GLY A O 1
ATOM 737 N N . GLN A 1 94 ? 4.379 -16.591 -3.750 1.00 73.62 94 GLN A N 1
ATOM 738 C CA . GLN A 1 94 ? 4.201 -15.480 -4.701 1.00 73.62 94 GLN A CA 1
ATOM 739 C C . GLN A 1 94 ? 4.882 -14.177 -4.244 1.00 73.62 94 GLN A C 1
ATOM 741 O O . GLN A 1 94 ? 4.422 -13.087 -4.561 1.00 73.62 94 GLN A O 1
ATOM 746 N N . ASP A 1 95 ? 5.993 -14.299 -3.518 1.00 74.88 95 ASP A N 1
ATOM 747 C CA . ASP A 1 95 ? 6.732 -13.163 -2.966 1.00 74.88 95 ASP A CA 1
ATOM 748 C C . ASP A 1 95 ? 7.637 -12.480 -4.003 1.00 74.88 95 ASP A C 1
ATOM 750 O O . ASP A 1 95 ? 8.073 -11.358 -3.794 1.00 74.88 95 ASP A O 1
ATOM 754 N N . TYR A 1 96 ? 7.962 -13.154 -5.116 1.00 71.75 96 TYR A N 1
ATOM 755 C CA . TYR A 1 96 ? 8.829 -12.656 -6.199 1.00 71.75 96 TYR A CA 1
ATOM 756 C C . TYR A 1 96 ? 10.119 -11.948 -5.719 1.00 71.75 96 TYR A C 1
ATOM 758 O O . TYR A 1 96 ? 10.548 -10.956 -6.303 1.00 71.75 96 TYR A O 1
ATOM 766 N N . GLY A 1 97 ? 10.755 -12.460 -4.657 1.00 69.25 97 GLY A N 1
ATOM 767 C CA . GLY A 1 97 ? 11.973 -11.882 -4.061 1.00 69.25 97 GLY A CA 1
ATOM 768 C C . GLY A 1 97 ? 11.726 -10.790 -3.008 1.00 69.25 97 GLY A C 1
ATOM 769 O O . GLY A 1 97 ? 12.668 -10.331 -2.361 1.00 69.25 97 GLY A O 1
ATOM 770 N N . GLY A 1 98 ? 10.467 -10.419 -2.798 1.00 73.56 98 GLY A N 1
ATOM 771 C CA . GLY A 1 98 ? 9.997 -9.430 -1.847 1.00 73.56 98 GLY A CA 1
ATOM 772 C C . GLY A 1 98 ? 9.000 -9.987 -0.839 1.00 73.56 98 GLY A C 1
ATOM 773 O O . GLY A 1 98 ? 9.290 -10.968 -0.158 1.00 73.56 98 GLY A O 1
ATOM 774 N N . VAL A 1 99 ? 7.865 -9.307 -0.717 1.00 75.06 99 VAL A N 1
ATOM 775 C CA . VAL A 1 99 ? 6.758 -9.623 0.183 1.00 75.06 99 VAL A CA 1
ATOM 776 C C . VAL A 1 99 ? 5.462 -9.676 -0.626 1.00 75.06 99 VAL A C 1
ATOM 778 O O . VAL A 1 99 ? 5.189 -8.759 -1.400 1.00 75.06 99 VAL A O 1
ATOM 781 N N . ASN A 1 100 ? 4.662 -10.731 -0.448 1.00 76.88 100 ASN A N 1
ATOM 782 C CA . ASN A 1 100 ? 3.380 -10.874 -1.131 1.00 76.88 100 ASN A CA 1
ATOM 783 C C . ASN A 1 100 ? 2.435 -9.694 -0.834 1.00 76.88 100 ASN A C 1
ATOM 785 O O . ASN A 1 100 ? 2.033 -9.431 0.294 1.00 76.88 100 ASN A O 1
ATOM 789 N N . ASP A 1 101 ? 2.043 -8.999 -1.892 1.00 75.25 101 ASP A N 1
ATOM 790 C CA . ASP A 1 101 ? 1.219 -7.793 -1.864 1.00 75.25 101 ASP A CA 1
ATOM 791 C C . ASP A 1 101 ? -0.247 -8.057 -2.275 1.00 75.25 101 ASP A C 1
ATOM 793 O O . ASP A 1 101 ? -1.042 -7.131 -2.450 1.00 75.25 101 ASP A O 1
ATOM 797 N N . ARG A 1 102 ? -0.614 -9.336 -2.440 1.00 82.75 102 ARG A N 1
ATOM 798 C CA . ARG A 1 102 ? -1.914 -9.809 -2.951 1.00 82.75 102 ARG A CA 1
ATOM 799 C C . ARG A 1 102 ? -2.921 -10.084 -1.845 1.00 82.75 102 ARG A C 1
ATOM 801 O O . ARG A 1 102 ? -4.122 -10.159 -2.111 1.00 82.75 102 ARG A O 1
ATOM 808 N N . HIS A 1 103 ? -2.425 -10.293 -0.634 1.00 88.56 103 HIS A N 1
ATOM 809 C CA . HIS A 1 103 ? -3.225 -10.466 0.561 1.00 88.56 103 HIS A CA 1
ATOM 810 C C . HIS A 1 103 ? -2.421 -9.994 1.767 1.00 88.56 103 HIS A C 1
ATOM 812 O O . HIS A 1 103 ? -1.347 -10.520 2.040 1.00 88.56 103 HIS A O 1
ATOM 818 N N . LEU A 1 104 ? -2.956 -9.030 2.501 1.00 89.62 104 LEU A N 1
ATOM 819 C CA . LEU A 1 104 ? -2.281 -8.407 3.629 1.00 89.62 104 LEU A CA 1
ATOM 820 C C . LEU A 1 104 ? -3.286 -8.198 4.754 1.00 89.62 104 LEU A C 1
ATOM 822 O O . LEU A 1 104 ? -4.365 -7.661 4.510 1.00 89.62 104 LEU A O 1
ATOM 826 N N . VAL A 1 105 ? -2.923 -8.582 5.974 1.00 91.81 105 VAL A N 1
ATOM 827 C CA . VAL A 1 105 ? -3.677 -8.226 7.182 1.00 91.81 105 VAL A CA 1
ATOM 828 C C . VAL A 1 105 ? -2.790 -7.361 8.057 1.00 91.81 105 VAL A C 1
ATOM 830 O O . VAL A 1 105 ? -1.638 -7.710 8.293 1.00 91.81 105 VAL A O 1
ATOM 833 N N . MET A 1 106 ? -3.306 -6.236 8.531 1.00 90.88 106 MET A N 1
ATOM 834 C CA . MET A 1 106 ? -2.549 -5.313 9.378 1.00 90.88 106 MET A CA 1
ATOM 835 C C . MET A 1 106 ? -3.445 -4.668 10.430 1.00 90.88 106 MET A C 1
ATOM 837 O O . MET A 1 106 ? -4.672 -4.642 10.274 1.00 90.88 106 MET A O 1
ATOM 841 N N . HIS A 1 107 ? -2.833 -4.116 11.475 1.00 91.31 107 HIS A N 1
ATOM 842 C CA . HIS A 1 107 ? -3.546 -3.249 12.404 1.00 91.31 107 HIS A CA 1
ATOM 843 C C . HIS A 1 107 ? -3.842 -1.896 11.740 1.00 91.31 107 HIS A C 1
ATOM 845 O O . HIS A 1 107 ? -3.097 -1.436 10.871 1.00 91.31 107 HIS A O 1
ATOM 851 N N . SER A 1 108 ? -4.937 -1.239 12.122 1.00 91.56 108 SER A N 1
ATOM 852 C CA . SER A 1 108 ? -5.363 0.003 11.468 1.00 91.56 108 SER A CA 1
ATOM 853 C C . SER A 1 108 ? -4.368 1.152 11.590 1.00 91.56 108 SER A C 1
ATOM 855 O O . SER A 1 108 ? -4.266 1.964 10.670 1.00 91.56 108 SER A O 1
ATOM 857 N N . SER A 1 109 ? -3.582 1.163 12.669 1.00 90.69 109 SER A N 1
ATOM 858 C CA . SER A 1 109 ? -2.461 2.089 12.875 1.00 90.69 109 SER A CA 1
ATOM 859 C C . SER A 1 109 ? -1.381 1.989 11.801 1.00 90.69 109 SER A C 1
ATOM 861 O O . SER A 1 109 ? -0.698 2.976 11.539 1.00 90.69 109 SER A O 1
ATOM 863 N N . ASP A 1 110 ? -1.230 0.824 11.171 1.00 89.69 110 ASP A N 1
ATOM 864 C CA . ASP A 1 110 ? -0.117 0.547 10.262 1.00 89.69 110 ASP A CA 1
ATOM 865 C C . ASP A 1 110 ? -0.484 0.872 8.808 1.00 89.69 110 ASP A C 1
ATOM 867 O O . ASP A 1 110 ? 0.386 1.092 7.964 1.00 89.69 110 ASP A O 1
ATOM 871 N N . ALA A 1 111 ? -1.780 0.956 8.492 1.00 90.44 111 ALA A N 1
ATOM 872 C CA . ALA A 1 111 ? -2.248 1.185 7.128 1.00 90.44 111 ALA A CA 1
ATOM 873 C C . ALA A 1 111 ? -1.729 2.476 6.475 1.00 90.44 111 ALA A C 1
ATOM 875 O O . ALA A 1 111 ? -1.338 2.404 5.306 1.00 90.44 111 ALA A O 1
ATOM 876 N N . PRO A 1 112 ? -1.650 3.634 7.163 1.00 89.19 112 PRO A N 1
ATOM 877 C CA . PRO A 1 112 ? -1.046 4.833 6.583 1.00 89.19 112 PRO A CA 1
ATOM 878 C C . PRO A 1 112 ? 0.409 4.647 6.159 1.00 89.19 112 PRO A C 1
ATOM 880 O O . PRO A 1 112 ? 0.847 5.280 5.200 1.00 89.19 112 PRO A O 1
ATOM 883 N N . HIS A 1 113 ? 1.148 3.777 6.845 1.00 84.44 113 HIS A N 1
ATOM 884 C CA . HIS A 1 113 ? 2.527 3.468 6.503 1.00 84.44 113 HIS A CA 1
ATOM 885 C C . HIS A 1 113 ? 2.598 2.442 5.361 1.00 84.44 113 HIS A C 1
ATOM 887 O O . HIS A 1 113 ? 3.317 2.656 4.389 1.00 84.44 113 HIS A O 1
ATOM 893 N N . ILE A 1 114 ? 1.801 1.371 5.414 1.00 85.50 114 ILE A N 1
ATOM 894 C CA . ILE A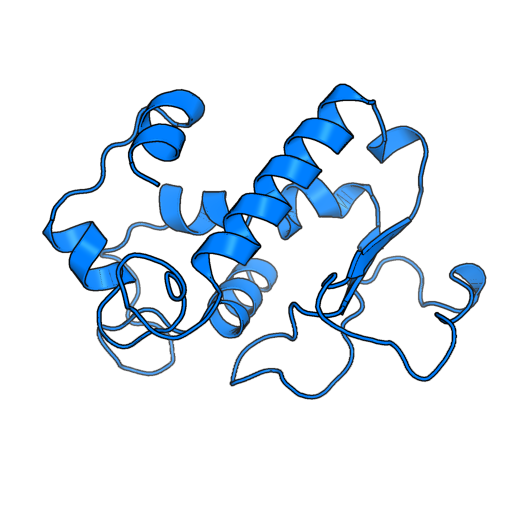 1 114 ? 1.913 0.239 4.480 1.00 85.50 114 ILE A CA 1
ATOM 895 C C . ILE A 1 114 ? 1.231 0.498 3.129 1.00 85.50 114 ILE A C 1
ATOM 897 O O . ILE A 1 114 ? 1.762 0.129 2.082 1.00 85.50 114 ILE A O 1
ATOM 901 N N . LEU A 1 115 ? 0.055 1.135 3.120 1.00 87.69 115 LEU A N 1
ATOM 902 C CA . LEU A 1 115 ? -0.705 1.390 1.885 1.00 87.69 115 LEU A CA 1
ATOM 903 C C . LEU A 1 115 ? -0.155 2.570 1.088 1.00 87.69 115 LEU A C 1
ATOM 905 O O . LEU A 1 115 ? -0.444 2.720 -0.099 1.00 87.69 115 LEU A O 1
ATOM 909 N N . ASN A 1 116 ? 0.673 3.400 1.716 1.00 84.56 116 ASN A N 1
ATOM 910 C CA . ASN A 1 116 ? 1.277 4.560 1.085 1.00 84.56 116 ASN A CA 1
ATOM 911 C C . ASN A 1 116 ? 2.562 4.198 0.327 1.00 84.56 116 ASN A C 1
ATOM 913 O O . ASN A 1 116 ? 3.539 4.937 0.359 1.00 84.56 116 ASN A O 1
ATOM 917 N N . GLN A 1 117 ? 2.564 3.075 -0.395 1.00 78.38 117 GLN A N 1
ATOM 918 C CA . GLN A 1 117 ? 3.715 2.616 -1.186 1.00 78.38 117 GLN A CA 1
ATOM 919 C C . GLN A 1 117 ? 4.152 3.650 -2.229 1.00 78.38 117 GLN A C 1
ATOM 921 O O . GLN A 1 117 ? 5.323 3.740 -2.590 1.00 78.38 117 GLN A O 1
ATOM 926 N N . LEU A 1 118 ? 3.220 4.490 -2.686 1.00 72.81 118 LEU A N 1
ATOM 927 C CA . LEU A 1 118 ? 3.527 5.606 -3.568 1.00 72.81 118 LEU A CA 1
ATOM 928 C C . LEU A 1 118 ? 4.485 6.620 -2.918 1.00 72.81 118 LEU A C 1
ATOM 930 O O . LEU A 1 118 ? 5.329 7.186 -3.609 1.00 72.81 118 LEU A O 1
ATOM 934 N N . HIS A 1 119 ? 4.391 6.820 -1.599 1.00 71.94 119 HIS A N 1
ATOM 935 C CA . HIS A 1 119 ? 5.277 7.693 -0.827 1.00 71.94 119 HIS A CA 1
ATOM 936 C C . HIS A 1 119 ? 6.739 7.274 -0.976 1.00 71.94 119 HIS A C 1
ATOM 938 O O . HIS A 1 119 ? 7.595 8.132 -1.176 1.00 71.94 119 HIS A O 1
ATOM 944 N N . MET A 1 120 ? 7.032 5.970 -0.982 1.00 67.06 120 MET A N 1
ATOM 945 C CA . MET A 1 120 ? 8.394 5.480 -1.207 1.00 67.06 120 MET A CA 1
ATOM 946 C C . MET A 1 120 ? 9.004 6.020 -2.494 1.00 67.06 120 MET A C 1
ATOM 948 O O . MET A 1 120 ? 10.091 6.592 -2.483 1.00 67.06 120 MET A O 1
ATOM 952 N N . LEU A 1 121 ? 8.276 5.899 -3.604 1.00 65.56 121 LEU A N 1
ATOM 953 C CA . LEU A 1 121 ? 8.731 6.386 -4.907 1.00 65.56 121 LEU A CA 1
ATOM 954 C C . LEU A 1 121 ? 8.970 7.901 -4.914 1.00 65.56 121 LEU A C 1
ATOM 956 O O . LEU A 1 121 ? 9.744 8.413 -5.722 1.00 65.56 121 LEU A O 1
ATOM 960 N N . LEU A 1 122 ? 8.292 8.619 -4.022 1.00 66.56 122 LEU A N 1
ATOM 961 C CA . LEU A 1 122 ? 8.282 10.071 -3.953 1.00 66.56 122 LEU A CA 1
ATOM 962 C C . LEU A 1 122 ? 9.258 10.661 -2.942 1.00 66.56 122 LEU A C 1
ATOM 964 O O . LEU A 1 122 ? 9.476 11.868 -3.006 1.00 66.56 122 LEU A O 1
ATOM 968 N N . TYR A 1 123 ? 9.838 9.874 -2.034 1.00 64.31 123 TYR A N 1
ATOM 969 C CA . TYR A 1 123 ? 10.739 10.383 -0.988 1.00 64.31 123 TYR A CA 1
ATOM 970 C C . TYR A 1 123 ? 12.051 9.621 -0.868 1.00 64.31 123 TYR A C 1
ATOM 972 O O . TYR A 1 123 ? 13.039 10.223 -0.451 1.00 64.31 123 TYR A O 1
ATOM 980 N N . VAL A 1 124 ? 12.130 8.371 -1.332 1.00 60.00 124 VAL A N 1
ATOM 981 C CA . VAL A 1 124 ? 13.421 7.692 -1.454 1.00 60.00 124 VAL A CA 1
ATOM 982 C C . VAL A 1 124 ? 14.242 8.438 -2.518 1.00 60.00 124 VAL A C 1
ATOM 984 O O . VAL A 1 124 ? 13.767 8.643 -3.646 1.00 60.00 124 VAL A O 1
ATOM 987 N N . PRO A 1 125 ? 15.459 8.922 -2.203 1.00 54.56 125 PRO A N 1
ATOM 988 C CA . PRO A 1 125 ? 16.316 9.523 -3.208 1.00 54.56 125 PRO A CA 1
ATOM 989 C C . PRO A 1 125 ? 16.655 8.444 -4.238 1.00 54.56 125 PRO A C 1
ATOM 991 O O . PRO A 1 125 ? 17.438 7.538 -3.969 1.00 54.56 125 PRO A O 1
ATOM 994 N N . LEU A 1 126 ? 16.099 8.571 -5.446 1.00 54.41 126 LEU A N 1
ATOM 995 C CA . LEU A 1 126 ? 16.288 7.633 -6.564 1.00 54.41 126 LEU A CA 1
ATOM 996 C C . LEU A 1 126 ? 17.763 7.409 -6.946 1.00 54.41 126 LEU A C 1
ATOM 998 O O . LEU A 1 126 ? 18.068 6.510 -7.721 1.00 54.41 126 LEU A O 1
ATOM 1002 N N . ARG A 1 127 ? 18.671 8.244 -6.421 1.00 43.91 127 ARG A N 1
ATOM 1003 C CA . ARG A 1 127 ? 20.121 8.194 -6.628 1.00 43.91 127 ARG A CA 1
ATOM 1004 C C . ARG A 1 127 ? 20.914 7.473 -5.534 1.00 43.91 127 ARG A C 1
ATOM 1006 O O . ARG A 1 127 ? 22.111 7.301 -5.736 1.00 43.91 127 ARG A O 1
ATOM 1013 N N . LEU A 1 128 ? 20.326 7.107 -4.391 1.00 42.84 128 LEU A N 1
ATOM 1014 C CA . LEU A 1 128 ? 21.119 6.725 -3.210 1.00 42.84 128 LEU A CA 1
ATOM 1015 C C . LEU A 1 128 ? 21.075 5.269 -2.769 1.00 42.84 128 LEU A C 1
ATOM 1017 O O . LEU A 1 128 ? 21.684 4.966 -1.749 1.00 42.84 128 LEU A O 1
ATOM 1021 N N . GLN A 1 129 ? 20.487 4.340 -3.517 1.00 47.84 129 GLN A N 1
ATOM 1022 C CA . GLN A 1 129 ? 20.634 2.935 -3.145 1.00 47.84 129 GLN A CA 1
ATOM 1023 C C . GLN A 1 129 ? 20.978 2.074 -4.351 1.00 47.84 129 GLN A C 1
ATOM 1025 O O . GLN A 1 129 ? 20.154 1.805 -5.221 1.00 47.84 129 GLN A O 1
ATOM 1030 N N . LYS A 1 130 ? 22.227 1.591 -4.357 1.00 44.00 130 LYS A N 1
ATOM 1031 C CA . LYS A 1 130 ? 22.498 0.239 -4.839 1.00 44.00 130 LYS A CA 1
ATOM 1032 C C . LYS A 1 130 ? 21.559 -0.658 -4.040 1.00 44.00 130 LYS A C 1
ATOM 1034 O O . LYS A 1 130 ? 21.816 -0.906 -2.864 1.00 44.00 130 LYS A O 1
ATOM 1039 N N . PHE A 1 131 ? 20.444 -1.065 -4.638 1.00 50.00 131 PHE A N 1
ATOM 1040 C CA . PHE A 1 131 ? 19.577 -2.045 -4.000 1.00 50.00 131 PHE A CA 1
ATOM 1041 C C . PHE A 1 131 ? 20.418 -3.287 -3.665 1.00 50.00 131 PHE A C 1
ATOM 1043 O O . PHE A 1 131 ? 21.359 -3.599 -4.405 1.00 50.00 131 PHE A O 1
ATOM 1050 N N . PRO A 1 132 ? 20.095 -4.023 -2.589 1.00 44.12 132 PRO A N 1
ATOM 1051 C CA . PRO A 1 132 ? 20.872 -5.179 -2.132 1.00 44.12 132 PRO A CA 1
ATOM 1052 C C . PRO A 1 132 ? 21.017 -6.315 -3.168 1.00 44.12 132 PRO A C 1
ATOM 1054 O O . PRO A 1 132 ? 21.725 -7.283 -2.920 1.00 44.12 132 PRO A O 1
ATOM 1057 N N . LEU A 1 133 ? 20.399 -6.188 -4.347 1.00 45.06 133 LEU A N 1
ATOM 1058 C CA . LEU A 1 133 ? 20.542 -7.091 -5.491 1.00 45.06 133 LEU A CA 1
ATOM 1059 C C . LEU A 1 133 ? 21.689 -6.721 -6.454 1.00 45.06 133 LEU A C 1
ATOM 1061 O O . LEU A 1 133 ? 21.900 -7.425 -7.436 1.00 45.06 133 LEU A O 1
ATOM 1065 N N . GLY A 1 134 ? 22.441 -5.641 -6.205 1.00 46.72 134 GLY A N 1
ATOM 1066 C CA . GLY A 1 134 ? 23.633 -5.296 -6.996 1.00 46.72 134 GLY A CA 1
ATOM 1067 C C . GLY A 1 134 ? 23.349 -4.792 -8.418 1.00 46.72 134 GLY A C 1
ATOM 1068 O O . GLY A 1 134 ? 24.250 -4.794 -9.253 1.00 46.72 134 GLY A O 1
ATOM 1069 N N . THR A 1 135 ? 22.120 -4.351 -8.700 1.00 51.12 135 THR A N 1
ATOM 1070 C CA . THR A 1 135 ? 21.707 -3.837 -10.016 1.00 51.12 135 THR A CA 1
ATOM 1071 C C . THR A 1 135 ? 21.272 -2.375 -9.947 1.00 51.12 135 THR A C 1
ATOM 1073 O O . THR A 1 135 ? 20.672 -1.961 -8.958 1.00 51.12 135 THR A O 1
ATOM 1076 N N . ASP A 1 136 ? 21.467 -1.628 -11.037 1.00 51.31 136 ASP A N 1
ATOM 1077 C CA . ASP A 1 136 ? 21.007 -0.233 -11.199 1.00 51.31 136 ASP A CA 1
ATOM 1078 C C . ASP A 1 136 ? 19.484 -0.104 -11.449 1.00 51.31 136 ASP A C 1
ATOM 1080 O O . ASP A 1 136 ? 19.001 0.952 -11.862 1.00 51.31 136 ASP A O 1
ATOM 1084 N N . ALA A 1 137 ? 18.730 -1.192 -11.276 1.00 54.78 137 ALA A N 1
ATOM 1085 C CA . ALA A 1 137 ? 17.295 -1.281 -11.525 1.00 54.78 137 ALA A CA 1
ATOM 1086 C C . ALA A 1 137 ? 16.517 -1.349 -10.206 1.00 54.78 137 ALA A C 1
ATOM 1088 O O . ALA A 1 137 ? 16.926 -2.045 -9.273 1.00 54.78 137 ALA A O 1
ATOM 1089 N N . TRP A 1 138 ? 15.375 -0.660 -10.149 1.00 56.31 138 TRP A N 1
ATOM 1090 C CA . TRP A 1 138 ? 14.414 -0.851 -9.065 1.00 56.31 138 TRP A CA 1
ATOM 1091 C C . TRP A 1 138 ? 13.833 -2.271 -9.124 1.00 56.31 138 TRP A C 1
ATOM 1093 O O . TRP A 1 138 ? 13.485 -2.745 -10.212 1.00 56.31 138 TRP A O 1
ATOM 1103 N N . PRO A 1 139 ? 13.697 -2.958 -7.979 1.00 62.53 139 PRO A N 1
ATOM 1104 C CA . PRO A 1 139 ? 13.086 -4.275 -7.953 1.00 62.53 139 PRO A CA 1
ATOM 1105 C C . PRO A 1 139 ? 11.554 -4.157 -8.125 1.00 62.53 139 PRO A C 1
ATOM 1107 O O . PRO A 1 139 ? 11.009 -3.058 -8.222 1.00 62.53 139 PRO A O 1
ATOM 1110 N N . ASN A 1 140 ? 10.838 -5.281 -8.229 1.00 68.62 140 ASN A N 1
ATOM 1111 C CA . ASN A 1 140 ? 9.369 -5.285 -8.350 1.00 68.62 140 ASN A CA 1
ATOM 1112 C C . ASN A 1 140 ? 8.662 -4.676 -7.115 1.00 68.62 140 ASN A C 1
ATOM 1114 O O . ASN A 1 140 ? 9.301 -4.337 -6.116 1.00 68.62 140 ASN A O 1
ATOM 1118 N N . CYS A 1 141 ? 7.335 -4.515 -7.190 1.00 70.00 141 CYS A N 1
ATOM 1119 C CA . CYS A 1 141 ? 6.543 -3.938 -6.098 1.00 70.00 141 CYS A CA 1
ATOM 1120 C C . CYS A 1 141 ? 6.661 -4.743 -4.801 1.00 70.00 141 CYS A C 1
ATOM 1122 O O . CYS A 1 141 ? 6.796 -4.143 -3.735 1.00 70.00 141 CYS A O 1
ATOM 1124 N N . GLU A 1 142 ? 6.729 -6.071 -4.889 1.00 72.25 142 GLU A N 1
ATOM 1125 C CA . GLU A 1 142 ? 6.916 -6.941 -3.732 1.00 72.25 142 GLU A CA 1
ATOM 1126 C C . GLU A 1 142 ? 8.236 -6.647 -2.994 1.00 72.25 142 GLU A C 1
ATOM 1128 O O . GLU A 1 142 ? 8.278 -6.563 -1.765 1.00 72.25 142 GLU A O 1
ATOM 1133 N N . ALA A 1 143 ? 9.343 -6.496 -3.721 1.00 72.25 143 ALA A N 1
ATOM 1134 C CA . ALA A 1 143 ? 10.661 -6.242 -3.140 1.00 72.25 143 ALA A CA 1
ATOM 1135 C C . ALA A 1 143 ? 10.821 -4.800 -2.648 1.00 72.25 143 ALA A C 1
ATOM 1137 O O . ALA A 1 143 ? 11.487 -4.575 -1.638 1.00 72.25 143 ALA A O 1
ATOM 1138 N N . GLY A 1 144 ? 10.168 -3.843 -3.314 1.00 71.19 144 GLY A N 1
ATOM 1139 C CA . GLY A 1 144 ? 10.034 -2.483 -2.801 1.00 71.19 144 GLY A CA 1
ATOM 1140 C C . GLY A 1 144 ? 9.327 -2.476 -1.445 1.00 71.19 144 GLY A C 1
ATOM 1141 O O . GLY A 1 144 ? 9.857 -1.930 -0.482 1.00 71.19 144 GLY A O 1
ATOM 1142 N N . LEU A 1 145 ? 8.174 -3.144 -1.341 1.00 71.81 145 LEU A N 1
ATOM 1143 C CA . LEU A 1 145 ? 7.431 -3.247 -0.085 1.00 71.81 145 LEU A CA 1
ATOM 1144 C C . LEU A 1 145 ? 8.258 -3.916 1.018 1.00 71.81 145 LEU A C 1
ATOM 1146 O O . LEU A 1 145 ? 8.272 -3.437 2.146 1.00 71.81 145 LEU A O 1
ATOM 1150 N N . LYS A 1 146 ? 8.993 -4.986 0.697 1.00 74.38 146 LYS A N 1
ATOM 1151 C CA . LYS A 1 146 ? 9.898 -5.639 1.653 1.00 74.38 146 LYS A CA 1
ATOM 1152 C C . LYS A 1 146 ? 10.937 -4.681 2.234 1.00 74.38 146 LYS A C 1
ATOM 1154 O O . LYS A 1 146 ? 11.205 -4.747 3.426 1.00 74.38 146 LYS A O 1
ATOM 1159 N N . TRP A 1 147 ? 11.539 -3.844 1.389 1.00 72.00 147 TRP A N 1
ATOM 1160 C CA . TRP A 1 147 ? 12.510 -2.846 1.832 1.00 72.00 147 TRP A CA 1
ATOM 1161 C C . TRP A 1 147 ? 11.844 -1.778 2.706 1.00 72.00 147 TRP A C 1
ATOM 1163 O O . TRP A 1 147 ? 12.358 -1.481 3.774 1.00 72.00 147 TRP A O 1
ATOM 1173 N N . TRP A 1 148 ? 10.664 -1.289 2.310 1.00 71.94 148 TRP A N 1
ATOM 1174 C CA . TRP A 1 148 ? 9.894 -0.313 3.090 1.00 71.94 148 TRP A CA 1
ATOM 1175 C C . TRP A 1 148 ? 9.587 -0.774 4.507 1.00 71.94 148 TRP A C 1
ATOM 1177 O O . TRP A 1 148 ? 9.733 -0.013 5.446 1.00 71.94 148 TRP A O 1
ATOM 1187 N N . LEU A 1 149 ? 9.148 -2.027 4.643 1.00 70.69 149 LEU A N 1
ATOM 1188 C CA . LEU A 1 149 ? 8.768 -2.610 5.927 1.00 70.69 149 LEU A CA 1
ATOM 1189 C C . LEU A 1 149 ? 9.978 -2.902 6.830 1.00 70.69 149 LEU A C 1
ATOM 1191 O O . LEU A 1 149 ? 9.784 -3.288 7.980 1.00 70.69 149 LEU A O 1
ATOM 1195 N N . ALA A 1 150 ? 11.200 -2.811 6.299 1.00 69.12 150 ALA A N 1
ATOM 1196 C CA . ALA A 1 150 ? 12.439 -3.060 7.030 1.00 69.12 150 ALA A CA 1
ATOM 1197 C C . ALA A 1 150 ? 13.139 -1.773 7.513 1.00 69.12 150 ALA A C 1
ATOM 1199 O O . ALA A 1 150 ? 14.101 -1.889 8.273 1.00 69.12 150 ALA A O 1
ATOM 1200 N N . GLU A 1 151 ? 12.687 -0.596 7.068 1.00 58.84 151 GLU A N 1
ATOM 1201 C CA . GLU A 1 151 ? 13.133 0.736 7.520 1.00 58.84 151 GLU A CA 1
ATOM 1202 C C . GLU A 1 151 ? 12.219 1.270 8.632 1.00 58.84 151 GLU A C 1
ATOM 1204 O O . GLU A 1 151 ? 12.757 1.842 9.608 1.00 58.84 151 GLU A O 1
#

Secondary structure (DSSP, 8-state):
-HHHHHHHH-----HHHHHHHHTT-GGGTTSTT-SSSHHHHHHHHHHHHHHHHHTT-TTT-SEEEEE-TT---SSPPPPGGGSPTT--B--SS--TTS---SEEEEETTTHHHHS-HHHHHHHS-TTS---TTSSSS---HHHHHHHHTT-

pLDDT: mean 75.93, std 13.14, range [42.84, 96.69]

Sequence (151 aa):
FNEISRTCYNRSFTKQDTFSITKGGNLLGGLSGISGSGAPQMFFMWVALQQMAHLGLFDRYQHIIVTRSDRMYAEPHPPVNRLPPMHVLIPQGQDYGGVNDRHLVMHSSDAPHILNQLHMLLYVPLRLQKFPLGTDAWPNCEAGLKWWLAE

Foldseek 3Di:
DQVCLCVVPVDGDDPVLVCQALPPELCCAPPPPRHHCNNVQLVVLVVVVVVCVVVVVLVVDQKDKDADPVDDDPDDDPDPVPDDPADWDADDDPLQQATDPHIIMHTSVCSVQQSNLVVCSNPVPLPPDPDPVNDSHDYYNRRSSRVSVVD

Organism: NCBI:txid73025